Protein AF-A0A7S9WFB8-F1 (afdb_monomer)

Mean predicted aligned error: 9.92 Å

Secondary structure (DSSP, 8-state):
------------------------PPP----EEEEEEE----HHHHHHHHHHHHTS--EEEEEEEEEGGGGGGGGSTTEEE-TT-EEEE----SS-HHHHHHHHHHHHHHS-HHHHHHHHHHTTT--TT--EEEEHHHHHHTTSSEEPPP-

Foldseek 3Di:
DDDDDDDPDDPPPDPPPPPPPPPPDPDDPAAEAEAEPAADDPLVVLVVVLVVVLVGNHAYEYAAEAEDSSQLVLLHPSYAYAQQHKYWAAQDDDDPPVVSVVSLVVSLVSFQPLVSVVRVPPHNHHDDPDTDMDGSNRCVVSVSHHHDDDD

Sequence 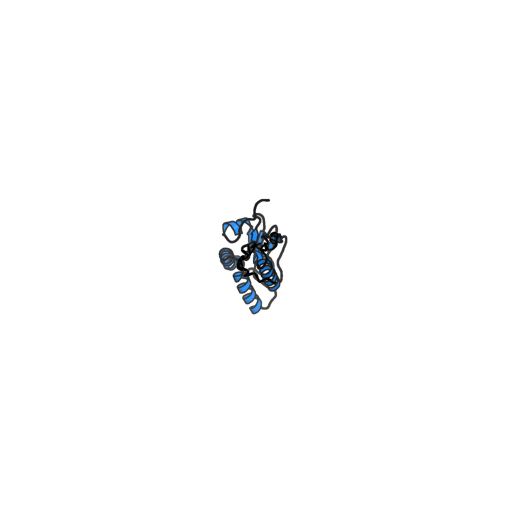(151 aa):
MRAITRWRGAVMAWLCLLATGGMMAPGHAAGRLLIQNDGGGPLGDYILHTRLAGLTHDEVQITGWCASACTLYLSLPQTCVSRDAQFGFHAPSGGTAAQNRDALRLFAEYLPANLQGWYLREAAHLTGREYRALSGADLVAMGAARPCRAS

Structure (mmCIF, N/CA/C/O backbone):
data_AF-A0A7S9WFB8-F1
#
_entry.id   AF-A0A7S9WFB8-F1
#
loop_
_atom_site.group_PDB
_atom_site.id
_atom_site.type_symbol
_atom_site.label_atom_id
_atom_site.label_alt_id
_atom_site.label_comp_id
_atom_site.label_asym_id
_atom_site.label_entity_id
_atom_site.label_seq_id
_atom_site.pdbx_PDB_ins_code
_atom_site.Cartn_x
_atom_site.Cartn_y
_atom_site.Cartn_z
_atom_site.occupancy
_atom_site.B_iso_or_equiv
_atom_site.auth_seq_id
_atom_site.auth_comp_id
_atom_site.auth_asym_id
_atom_site.auth_atom_id
_atom_site.pdbx_PDB_model_num
ATOM 1 N N . MET A 1 1 ? 17.731 -45.808 88.112 1.00 41.34 1 MET A N 1
ATOM 2 C CA . MET A 1 1 ? 18.703 -45.563 87.023 1.00 41.34 1 MET A CA 1
ATOM 3 C C . MET A 1 1 ? 17.942 -45.555 85.695 1.00 41.34 1 MET A C 1
ATOM 5 O O . MET A 1 1 ? 17.221 -46.508 85.468 1.00 41.34 1 MET A O 1
ATOM 9 N N . ARG A 1 2 ? 18.048 -44.450 84.927 1.00 40.97 2 ARG A N 1
ATOM 10 C CA . ARG A 1 2 ? 17.957 -44.260 83.448 1.00 40.97 2 ARG A CA 1
ATOM 11 C C . ARG A 1 2 ? 16.904 -45.096 82.669 1.00 40.97 2 ARG A C 1
ATOM 13 O O . ARG A 1 2 ? 16.997 -46.310 82.634 1.00 40.97 2 ARG A O 1
ATOM 20 N N . ALA A 1 3 ? 15.832 -44.481 82.142 1.00 47.03 3 ALA A N 1
ATOM 21 C CA . ALA A 1 3 ? 15.651 -44.056 80.729 1.00 47.03 3 ALA A CA 1
ATOM 22 C C . ALA A 1 3 ? 15.995 -45.165 79.701 1.00 47.03 3 ALA A C 1
ATOM 24 O O . ALA A 1 3 ? 17.092 -45.701 79.739 1.00 47.03 3 ALA A O 1
ATOM 25 N N . ILE A 1 4 ? 15.118 -45.543 78.761 1.00 56.81 4 ILE A N 1
ATOM 26 C CA . ILE A 1 4 ? 14.985 -44.863 77.459 1.00 56.81 4 ILE A CA 1
ATOM 27 C C . ILE A 1 4 ? 13.622 -45.171 76.799 1.00 56.81 4 ILE A C 1
ATOM 29 O O . ILE A 1 4 ? 13.177 -46.310 76.671 1.00 56.81 4 ILE A O 1
ATOM 33 N N . THR A 1 5 ? 13.015 -44.080 76.354 1.00 49.19 5 THR A N 1
ATOM 34 C CA . THR A 1 5 ? 11.873 -43.855 75.466 1.00 49.19 5 THR A CA 1
ATOM 35 C C . THR A 1 5 ? 11.960 -44.584 74.116 1.00 49.19 5 THR A C 1
ATOM 37 O O . THR A 1 5 ? 12.933 -44.433 73.384 1.00 49.19 5 THR A O 1
ATOM 40 N N . ARG A 1 6 ? 10.888 -45.281 73.706 1.00 55.94 6 ARG A N 1
ATOM 41 C CA . ARG A 1 6 ? 10.653 -45.633 72.292 1.00 55.94 6 ARG A CA 1
ATOM 42 C C . ARG A 1 6 ? 9.755 -44.572 71.655 1.00 55.94 6 ARG A C 1
ATOM 44 O O . ARG A 1 6 ? 8.544 -44.568 71.852 1.00 55.94 6 ARG A O 1
ATOM 51 N N . TRP A 1 7 ? 10.375 -43.656 70.917 1.00 54.44 7 TRP A N 1
ATOM 52 C CA . TRP A 1 7 ? 9.706 -42.701 70.037 1.00 54.44 7 TRP A CA 1
ATOM 53 C C . TRP A 1 7 ? 8.924 -43.452 68.949 1.00 54.44 7 TRP A C 1
ATOM 55 O O . TRP A 1 7 ? 9.511 -44.082 68.072 1.00 54.44 7 TRP A O 1
ATOM 65 N N . ARG A 1 8 ? 7.589 -43.378 68.988 1.00 54.12 8 ARG A N 1
ATOM 66 C CA . ARG A 1 8 ? 6.742 -43.675 67.826 1.00 54.12 8 ARG A CA 1
ATOM 67 C C . ARG A 1 8 ? 6.792 -42.431 66.943 1.00 54.12 8 ARG A C 1
ATOM 69 O O . ARG A 1 8 ? 6.087 -41.465 67.212 1.00 54.12 8 ARG A O 1
ATOM 76 N N . GLY A 1 9 ? 7.683 -42.426 65.956 1.00 43.12 9 GLY A N 1
ATOM 77 C CA . GLY A 1 9 ? 7.734 -41.366 64.954 1.00 43.12 9 GLY A CA 1
ATOM 78 C C . GLY A 1 9 ? 6.402 -41.301 64.209 1.00 43.12 9 GLY A C 1
ATOM 79 O O . GLY A 1 9 ? 6.070 -42.206 63.449 1.00 43.12 9 GLY A O 1
ATOM 80 N N . ALA A 1 10 ? 5.625 -40.251 64.460 1.00 56.69 10 ALA A N 1
ATOM 81 C CA . ALA A 1 10 ? 4.517 -39.866 63.607 1.00 56.69 10 ALA A CA 1
ATOM 82 C C . ALA A 1 10 ? 5.114 -39.272 62.327 1.00 56.69 10 ALA A C 1
ATOM 84 O O . ALA A 1 10 ? 5.731 -38.207 62.361 1.00 56.69 10 ALA A O 1
ATOM 85 N N . VAL A 1 11 ? 4.962 -39.966 61.201 1.00 58.25 11 VAL A N 1
ATOM 86 C CA . VAL A 1 11 ? 5.261 -39.394 59.886 1.00 58.25 11 VAL A CA 1
ATOM 87 C C . VAL A 1 11 ? 4.130 -38.420 59.566 1.00 58.25 11 VAL A C 1
ATOM 89 O O . VAL A 1 11 ? 3.092 -38.797 59.033 1.00 58.25 11 VAL A O 1
ATOM 92 N N . MET A 1 12 ? 4.305 -37.160 59.960 1.00 55.19 12 MET A N 1
ATOM 93 C CA . MET A 1 12 ? 3.514 -36.051 59.437 1.00 55.19 12 MET A CA 1
ATOM 94 C C . MET A 1 12 ? 3.954 -35.841 57.987 1.00 55.19 12 MET A C 1
ATOM 96 O O . MET A 1 12 ? 4.966 -35.196 57.721 1.00 55.19 12 MET A O 1
ATOM 100 N N . ALA A 1 13 ? 3.234 -36.452 57.048 1.00 56.59 13 ALA A N 1
ATOM 101 C CA . ALA A 1 13 ? 3.376 -36.136 55.636 1.00 56.59 13 ALA A CA 1
ATOM 102 C C . ALA A 1 13 ? 2.813 -34.726 55.419 1.00 56.59 13 ALA A C 1
ATOM 104 O O . ALA A 1 13 ? 1.604 -34.503 55.467 1.00 56.59 13 ALA A O 1
ATOM 105 N N . TRP A 1 14 ? 3.717 -33.765 55.256 1.00 57.56 14 TRP A N 1
ATOM 106 C CA . TRP A 1 14 ? 3.398 -32.391 54.906 1.00 57.56 14 TRP A CA 1
ATOM 107 C C . TRP A 1 14 ? 2.707 -32.373 53.538 1.00 57.56 14 TRP A C 1
ATOM 109 O O . TRP A 1 14 ? 3.320 -32.683 52.518 1.00 57.56 14 TRP A O 1
ATOM 119 N N . LEU A 1 15 ? 1.425 -32.005 53.516 1.00 57.94 15 LEU A N 1
ATOM 120 C CA . LEU A 1 15 ? 0.741 -31.589 52.297 1.00 57.94 15 LEU A CA 1
ATOM 121 C C . LEU A 1 15 ? 1.399 -30.293 51.806 1.00 57.94 15 LEU A C 1
ATOM 123 O O . LEU A 1 15 ? 1.071 -29.201 52.267 1.00 57.94 15 LEU A O 1
ATOM 127 N N . CYS A 1 16 ? 2.336 -30.409 50.866 1.00 54.44 16 CYS A N 1
ATOM 128 C CA . CYS A 1 16 ? 2.735 -29.288 50.025 1.00 54.44 16 CYS A CA 1
ATOM 129 C C . CYS A 1 16 ? 1.532 -28.898 49.156 1.00 54.44 16 CYS A C 1
ATOM 131 O O . CYS A 1 16 ? 1.326 -29.467 48.085 1.00 54.44 16 CYS A O 1
ATOM 133 N N . LEU A 1 17 ? 0.730 -27.927 49.607 1.00 60.28 17 LEU A N 1
ATOM 134 C CA . LEU A 1 17 ? -0.114 -27.158 48.696 1.00 60.28 17 LEU A CA 1
ATOM 135 C C . LEU A 1 17 ? 0.826 -26.407 47.746 1.00 60.28 17 LEU A C 1
ATOM 137 O O . LEU A 1 17 ? 1.349 -25.344 48.076 1.00 60.28 17 LEU A O 1
ATOM 141 N N . LEU A 1 18 ? 1.065 -26.980 46.567 1.00 62.06 18 LEU A N 1
ATOM 142 C CA . LEU A 1 18 ? 1.604 -26.245 45.433 1.00 62.06 18 LEU A CA 1
ATOM 143 C C . LEU A 1 18 ? 0.541 -25.219 45.042 1.00 62.06 18 LEU A C 1
ATOM 145 O O . LEU A 1 18 ? -0.400 -25.528 44.314 1.00 62.06 18 LEU A O 1
ATOM 149 N N . ALA A 1 19 ? 0.660 -24.005 45.575 1.00 61.22 19 ALA A N 1
ATOM 150 C CA . ALA A 1 19 ? -0.069 -22.862 45.064 1.00 61.22 19 ALA A CA 1
ATOM 151 C C . ALA A 1 19 ? 0.382 -22.661 43.613 1.00 61.22 19 ALA A C 1
ATOM 153 O O . ALA A 1 19 ? 1.433 -22.078 43.348 1.00 61.22 19 ALA A O 1
ATOM 154 N N . THR A 1 20 ? -0.394 -23.181 42.664 1.00 63.34 20 THR A N 1
ATOM 155 C CA . THR A 1 20 ? -0.277 -22.867 41.241 1.00 63.34 20 THR A CA 1
ATOM 156 C C . THR A 1 20 ? -0.739 -21.427 41.038 1.00 63.34 20 THR A C 1
ATOM 158 O O . THR A 1 20 ? -1.809 -21.165 40.493 1.00 63.34 20 THR A O 1
ATOM 161 N N . GLY A 1 21 ? 0.046 -20.475 41.541 1.00 59.06 21 GLY A N 1
ATOM 162 C CA . GLY A 1 21 ? -0.037 -19.085 41.135 1.00 59.06 21 GLY A CA 1
ATOM 163 C C . GLY A 1 21 ? 0.414 -19.025 39.687 1.00 59.06 21 GLY A C 1
ATOM 164 O O . GLY A 1 21 ? 1.608 -18.932 39.413 1.00 59.06 21 GLY A O 1
ATOM 165 N N . GLY A 1 22 ? -0.533 -19.174 38.760 1.00 62.19 22 GLY A N 1
ATOM 166 C CA . GLY A 1 22 ? -0.282 -18.966 37.344 1.00 62.19 22 GLY A CA 1
ATOM 167 C C . GLY A 1 22 ? 0.315 -17.577 37.169 1.00 62.19 22 GLY A C 1
ATOM 168 O O . GLY A 1 22 ? -0.320 -16.581 37.510 1.00 62.19 22 GLY A O 1
ATOM 169 N N . MET A 1 23 ? 1.552 -17.517 36.682 1.00 63.81 23 MET A N 1
ATOM 170 C CA . MET A 1 23 ? 2.151 -16.275 36.221 1.00 63.81 23 MET A CA 1
ATOM 171 C C . MET A 1 23 ? 1.294 -15.777 35.058 1.00 63.81 23 MET A C 1
ATOM 173 O O . MET A 1 23 ? 1.447 -16.235 33.927 1.00 63.81 23 MET A O 1
ATOM 177 N N . MET A 1 24 ? 0.343 -14.883 35.332 1.00 61.44 24 MET A N 1
ATOM 178 C CA . MET A 1 24 ? -0.307 -14.135 34.268 1.00 61.44 24 MET A CA 1
ATOM 179 C C . MET A 1 24 ? 0.772 -13.243 33.666 1.00 61.44 24 MET A C 1
ATOM 181 O O . MET A 1 24 ? 1.224 -12.291 34.302 1.00 61.44 24 MET A O 1
ATOM 185 N N . ALA A 1 25 ? 1.235 -13.598 32.467 1.00 63.88 25 ALA A N 1
ATOM 186 C CA . ALA A 1 25 ? 2.055 -12.697 31.678 1.00 63.88 25 ALA A CA 1
ATOM 187 C C . ALA A 1 25 ? 1.298 -11.361 31.557 1.00 63.88 25 ALA A C 1
ATOM 189 O O . ALA A 1 25 ? 0.079 -11.387 31.345 1.00 63.88 25 ALA A O 1
ATOM 190 N N . PRO A 1 26 ? 1.966 -10.206 31.723 1.00 59.53 26 PRO A N 1
ATOM 191 C CA . PRO A 1 26 ? 1.315 -8.922 31.522 1.00 59.53 26 PRO A CA 1
ATOM 192 C C . PRO A 1 26 ? 0.712 -8.909 30.117 1.00 59.53 26 PRO A C 1
ATOM 194 O O . PRO A 1 26 ? 1.416 -9.129 29.130 1.00 59.53 26 PRO A O 1
ATOM 197 N N . GLY A 1 27 ? -0.606 -8.719 30.034 1.00 59.44 27 GLY A N 1
ATOM 198 C CA . GLY A 1 27 ? -1.286 -8.594 28.753 1.00 59.44 27 GLY A CA 1
ATOM 199 C C . GLY A 1 27 ? -0.690 -7.413 27.998 1.00 59.44 27 GLY A C 1
ATOM 200 O O . GLY A 1 27 ? -0.665 -6.301 28.524 1.00 59.44 27 GLY A O 1
ATOM 201 N N . HIS A 1 28 ? -0.187 -7.649 26.786 1.00 62.44 28 HIS A N 1
ATOM 202 C CA . HIS A 1 28 ? 0.163 -6.558 25.885 1.00 62.44 28 HIS A CA 1
ATOM 203 C C . HIS A 1 28 ? -1.138 -5.802 25.602 1.00 62.44 28 HIS A C 1
ATOM 205 O O . HIS A 1 28 ? -2.077 -6.380 25.049 1.00 62.44 28 HIS A O 1
ATOM 211 N N . ALA A 1 29 ? -1.245 -4.551 26.054 1.00 65.94 29 ALA A N 1
ATOM 212 C CA . ALA A 1 29 ? -2.371 -3.715 25.670 1.00 65.94 29 ALA A CA 1
ATOM 213 C C . ALA A 1 29 ? -2.332 -3.592 24.143 1.00 65.94 29 ALA A C 1
ATOM 215 O O . ALA A 1 29 ? -1.316 -3.159 23.605 1.00 65.94 29 ALA A O 1
ATOM 216 N N . ALA A 1 30 ? -3.391 -4.032 23.459 1.00 71.38 30 ALA A N 1
ATOM 217 C CA . ALA A 1 30 ? -3.446 -3.986 22.004 1.00 71.38 30 ALA A CA 1
ATOM 218 C C . ALA A 1 30 ? -3.309 -2.527 21.545 1.00 71.38 30 ALA A C 1
ATOM 220 O O . ALA A 1 30 ? -4.166 -1.690 21.844 1.00 71.38 30 ALA A O 1
ATOM 221 N N . GLY A 1 31 ? -2.204 -2.226 20.871 1.00 85.50 31 GLY A N 1
ATOM 222 C CA . GLY A 1 31 ? -1.941 -0.936 20.262 1.00 85.50 31 GLY A CA 1
ATOM 223 C C . GLY A 1 31 ? -2.750 -0.739 18.983 1.00 85.50 31 GLY A C 1
ATOM 224 O O . GLY A 1 31 ? -3.516 -1.602 18.540 1.00 85.50 31 GLY A O 1
ATOM 225 N N . ARG A 1 32 ? -2.572 0.433 18.371 1.00 91.38 32 ARG A N 1
ATOM 226 C CA . ARG A 1 32 ? -3.134 0.765 17.061 1.00 91.38 32 ARG A CA 1
ATOM 227 C C . ARG A 1 32 ? -2.057 1.387 16.184 1.00 91.38 32 ARG A C 1
ATOM 229 O O . ARG A 1 32 ? -1.485 2.411 16.554 1.00 91.38 32 ARG A O 1
ATOM 236 N N . LEU A 1 33 ? -1.849 0.819 15.000 1.00 95.62 33 LEU A N 1
ATOM 237 C CA . LEU A 1 33 ? -1.047 1.414 13.936 1.00 95.62 33 LEU A CA 1
ATOM 238 C C . LEU A 1 33 ? -1.974 2.159 12.971 1.00 95.62 33 LEU A C 1
ATOM 240 O O . LEU A 1 33 ? -2.773 1.541 12.270 1.00 95.62 33 LEU A O 1
ATOM 244 N N . LEU A 1 34 ? -1.878 3.487 12.938 1.00 96.88 34 LEU A N 1
ATOM 245 C CA . LEU A 1 34 ? -2.645 4.323 12.015 1.00 96.88 34 LEU A CA 1
ATOM 246 C C . LEU A 1 34 ? -1.851 4.551 10.723 1.00 96.88 34 LEU A C 1
ATOM 248 O O . LEU A 1 34 ? -0.784 5.159 10.752 1.00 96.88 34 LEU A O 1
ATOM 252 N N . ILE A 1 35 ? -2.408 4.114 9.595 1.00 97.94 35 ILE A N 1
ATOM 253 C CA . ILE A 1 35 ? -1.905 4.400 8.250 1.00 97.94 35 ILE A CA 1
ATOM 254 C C . ILE A 1 35 ? -2.798 5.473 7.630 1.00 97.94 35 ILE A C 1
ATOM 256 O O . ILE A 1 35 ? -4.009 5.284 7.483 1.00 97.94 35 ILE A O 1
ATOM 260 N N . GLN A 1 36 ? -2.211 6.621 7.296 1.00 96.25 36 GLN A N 1
ATOM 261 C CA . GLN A 1 36 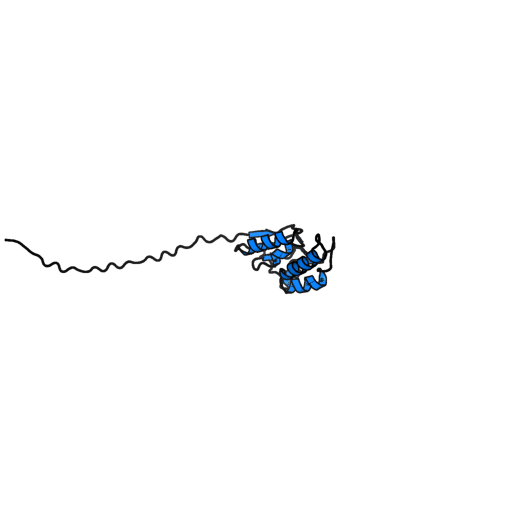? -2.939 7.7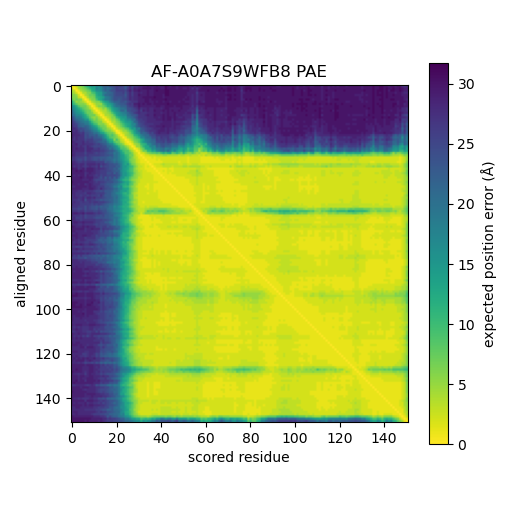57 6.743 1.00 96.25 36 GLN A CA 1
ATOM 262 C C . GLN A 1 36 ? -2.041 8.581 5.818 1.00 96.25 36 GLN A C 1
ATOM 264 O O . GLN A 1 36 ? -0.904 8.883 6.168 1.00 96.25 36 GLN A O 1
ATOM 269 N N . ASN A 1 37 ? -2.589 8.999 4.674 1.00 95.19 37 ASN A N 1
ATOM 270 C CA . ASN A 1 37 ? -1.921 9.860 3.689 1.00 95.19 37 ASN A CA 1
ATOM 271 C C . ASN A 1 37 ? -0.600 9.277 3.160 1.00 95.19 37 ASN A C 1
ATOM 273 O O . ASN A 1 37 ? 0.376 10.000 2.967 1.00 95.19 37 ASN A O 1
ATOM 277 N N . ASP A 1 38 ? -0.586 7.971 2.904 1.00 98.31 38 ASP A N 1
ATOM 278 C CA . ASP A 1 38 ? 0.596 7.237 2.466 1.00 98.31 38 ASP A CA 1
ATOM 279 C C . ASP A 1 38 ? 0.495 6.879 0.971 1.00 98.31 38 ASP A C 1
ATOM 281 O O . ASP A 1 38 ? -0.342 6.084 0.545 1.00 98.31 38 ASP A O 1
ATOM 285 N N . GLY A 1 39 ? 1.347 7.490 0.144 1.00 97.44 39 GLY A N 1
ATOM 286 C CA . GLY A 1 39 ? 1.389 7.254 -1.304 1.00 97.44 39 GLY A CA 1
ATOM 287 C C . GLY A 1 39 ? 2.122 5.976 -1.731 1.00 97.44 39 GLY A C 1
ATOM 288 O O . GLY A 1 39 ? 2.100 5.643 -2.917 1.00 97.44 39 GLY A O 1
ATOM 289 N N . GLY A 1 40 ? 2.768 5.277 -0.796 1.00 97.38 40 GLY A N 1
ATOM 290 C CA . GLY A 1 40 ? 3.628 4.131 -1.057 1.00 97.38 40 GLY A CA 1
ATOM 291 C C . GLY A 1 40 ? 5.102 4.500 -1.253 1.00 97.38 40 GLY A C 1
ATOM 292 O O . GLY A 1 40 ? 5.546 5.619 -1.002 1.00 97.38 40 GLY A O 1
ATOM 293 N N . GLY A 1 41 ? 5.879 3.524 -1.720 1.00 97.06 41 GLY A N 1
ATOM 294 C CA . GLY A 1 41 ? 7.329 3.626 -1.854 1.00 97.06 41 GLY A CA 1
ATOM 295 C C . GLY A 1 41 ? 7.940 2.312 -2.347 1.00 97.06 41 GLY A C 1
ATOM 296 O O . GLY A 1 41 ? 7.249 1.531 -3.011 1.00 97.06 41 GLY A O 1
ATOM 297 N N . PRO A 1 42 ? 9.223 2.042 -2.046 1.00 97.31 42 PRO A N 1
ATOM 298 C CA . PRO A 1 42 ? 9.877 0.798 -2.435 1.00 97.31 42 PRO A CA 1
ATOM 299 C C . PRO A 1 42 ? 9.115 -0.427 -1.917 1.00 97.31 42 PRO A C 1
ATOM 301 O O . PRO A 1 42 ? 8.861 -0.561 -0.722 1.00 97.31 42 PRO A O 1
ATOM 304 N N . LEU A 1 43 ? 8.771 -1.354 -2.816 1.00 97.75 43 LEU A N 1
ATOM 305 C CA . LEU A 1 43 ? 7.961 -2.531 -2.479 1.00 97.75 43 LEU A CA 1
ATOM 306 C C . LEU A 1 43 ? 8.570 -3.368 -1.339 1.00 97.75 43 LEU A C 1
ATOM 308 O O . LEU A 1 43 ? 7.846 -3.852 -0.472 1.00 97.75 43 LEU A O 1
ATOM 312 N N . GLY A 1 44 ? 9.899 -3.509 -1.322 1.00 97.69 44 GLY A N 1
ATOM 313 C CA . GLY A 1 44 ? 10.618 -4.263 -0.291 1.00 97.69 44 GLY A CA 1
ATOM 314 C C . GLY A 1 44 ? 10.419 -3.711 1.123 1.00 97.69 44 GLY A C 1
ATOM 315 O O . GLY A 1 44 ? 10.245 -4.493 2.058 1.00 97.69 44 GLY A O 1
ATOM 316 N N . ASP A 1 45 ? 10.357 -2.388 1.274 1.00 98.31 45 ASP A N 1
ATOM 317 C CA . ASP A 1 45 ? 10.180 -1.743 2.579 1.00 98.31 45 ASP A CA 1
ATOM 318 C C . ASP A 1 45 ? 8.785 -2.036 3.134 1.00 98.31 45 ASP A C 1
ATOM 320 O O . ASP A 1 45 ? 8.638 -2.429 4.287 1.00 98.31 45 ASP A O 1
ATOM 324 N N . TYR A 1 46 ? 7.749 -1.957 2.295 1.00 98.50 46 TYR A N 1
ATOM 325 C CA . TYR A 1 46 ? 6.379 -2.273 2.713 1.00 98.50 46 TYR A CA 1
ATOM 326 C C . TYR A 1 46 ? 6.177 -3.760 2.990 1.00 98.50 46 TYR A C 1
ATOM 328 O O . TYR A 1 46 ? 5.414 -4.119 3.886 1.00 98.50 46 TYR A O 1
ATOM 336 N N . ILE A 1 47 ? 6.895 -4.641 2.293 1.00 98.25 47 ILE A N 1
ATOM 337 C CA . ILE A 1 47 ? 6.945 -6.063 2.645 1.00 98.25 47 ILE A CA 1
ATOM 338 C C . ILE A 1 47 ? 7.527 -6.254 4.051 1.00 98.25 47 ILE A C 1
ATOM 340 O O . ILE A 1 47 ? 6.993 -7.041 4.833 1.00 98.25 47 ILE A O 1
ATOM 344 N N . LEU A 1 48 ? 8.597 -5.538 4.400 1.00 98.12 48 LEU A N 1
ATOM 345 C CA . LEU A 1 48 ? 9.167 -5.586 5.745 1.00 98.12 48 LEU A CA 1
ATOM 346 C C . LEU A 1 48 ? 8.198 -4.999 6.780 1.00 98.12 48 LEU A C 1
ATOM 348 O O . LEU A 1 48 ? 7.941 -5.637 7.799 1.00 98.12 48 LEU A O 1
ATOM 352 N N . HIS A 1 49 ? 7.629 -3.822 6.514 1.00 97.19 49 HIS A N 1
ATOM 353 C CA . HIS A 1 49 ? 6.703 -3.153 7.425 1.00 97.19 49 HIS A CA 1
ATOM 354 C C . HIS A 1 49 ? 5.464 -4.003 7.710 1.00 97.19 49 HIS A C 1
ATOM 356 O O . HIS A 1 49 ? 5.085 -4.171 8.867 1.00 97.19 49 HIS A O 1
ATOM 362 N N . THR A 1 50 ? 4.863 -4.595 6.676 1.00 97.31 50 THR A N 1
ATOM 363 C CA . THR A 1 50 ? 3.703 -5.480 6.840 1.00 97.31 50 THR A CA 1
ATOM 364 C C . THR A 1 50 ? 4.057 -6.739 7.612 1.00 97.31 50 THR A C 1
ATOM 366 O O . THR A 1 50 ? 3.305 -7.125 8.500 1.00 97.31 50 THR A O 1
ATOM 369 N N . ARG A 1 51 ? 5.225 -7.345 7.369 1.00 96.44 51 ARG A N 1
ATOM 370 C CA . ARG A 1 51 ? 5.699 -8.476 8.180 1.00 96.44 51 ARG A CA 1
ATOM 371 C C . ARG A 1 51 ? 5.852 -8.091 9.646 1.00 96.44 51 ARG A C 1
ATOM 373 O O . ARG A 1 51 ? 5.356 -8.820 10.494 1.00 96.44 51 ARG A O 1
ATOM 380 N N . LEU A 1 52 ? 6.486 -6.957 9.943 1.00 95.81 52 LEU A N 1
ATOM 381 C CA . LEU A 1 52 ? 6.669 -6.480 11.316 1.00 95.81 52 LEU A CA 1
ATOM 382 C C . LEU A 1 52 ? 5.331 -6.174 12.000 1.00 95.81 52 LEU A C 1
ATOM 384 O O . LEU A 1 52 ? 5.116 -6.622 13.121 1.00 95.81 52 LEU A O 1
ATOM 388 N N . ALA A 1 53 ? 4.409 -5.491 11.317 1.00 95.69 53 ALA A N 1
ATOM 389 C CA . ALA A 1 53 ? 3.059 -5.248 11.825 1.00 95.69 53 ALA A CA 1
ATOM 390 C C . ALA A 1 53 ? 2.272 -6.556 12.025 1.00 95.69 53 ALA A C 1
ATOM 392 O O . ALA A 1 53 ? 1.513 -6.685 12.977 1.00 95.69 53 ALA A O 1
ATOM 393 N N . GLY A 1 54 ? 2.495 -7.560 11.173 1.00 95.50 54 GLY A N 1
ATOM 394 C CA . GLY A 1 54 ? 1.937 -8.906 11.307 1.00 95.50 54 GLY A CA 1
ATOM 395 C C . GLY A 1 54 ? 2.401 -9.667 12.553 1.00 95.50 54 GLY A C 1
ATOM 396 O O . GLY A 1 54 ? 1.710 -10.586 12.986 1.00 95.50 54 GLY A O 1
ATOM 397 N N . LEU A 1 55 ? 3.548 -9.296 13.133 1.00 94.25 55 LEU A N 1
ATOM 398 C CA . LEU A 1 55 ? 4.059 -9.886 14.374 1.00 94.25 55 LEU A CA 1
ATOM 399 C C . LEU A 1 55 ? 3.420 -9.275 15.628 1.00 94.25 55 LEU A C 1
ATOM 401 O O . LEU A 1 55 ? 3.587 -9.830 16.714 1.00 94.25 55 LEU A O 1
ATOM 405 N N . THR A 1 56 ? 2.711 -8.149 15.504 1.00 88.44 56 THR A N 1
ATOM 406 C CA . THR A 1 56 ? 1.998 -7.524 16.621 1.00 88.44 56 THR A CA 1
ATOM 407 C C . THR A 1 56 ? 0.528 -7.948 16.632 1.00 88.44 56 THR A C 1
ATOM 409 O O . THR A 1 56 ? -0.038 -8.367 15.621 1.00 88.44 56 THR A O 1
ATOM 412 N N . HIS A 1 57 ? -0.116 -7.837 17.794 1.00 82.50 57 HIS A N 1
ATOM 413 C CA . HIS A 1 57 ? -1.568 -8.012 17.925 1.00 82.50 57 HIS A CA 1
ATOM 414 C C . HIS A 1 57 ? -2.330 -6.684 17.787 1.00 82.50 57 HIS A C 1
ATOM 416 O O . HIS A 1 57 ? -3.509 -6.603 18.136 1.00 82.50 57 HIS A O 1
ATOM 422 N N . ASP A 1 58 ? -1.656 -5.649 17.290 1.00 91.00 58 ASP A N 1
ATOM 423 C CA . ASP A 1 58 ? -2.184 -4.294 17.214 1.00 91.00 58 ASP A CA 1
ATOM 424 C C . ASP A 1 58 ? -3.094 -4.135 15.999 1.00 91.00 58 ASP A C 1
ATOM 426 O O . ASP A 1 58 ? -2.796 -4.621 14.909 1.00 91.00 58 ASP A O 1
ATOM 430 N N . GLU A 1 59 ? -4.202 -3.414 16.158 1.00 94.81 59 GLU A N 1
ATOM 431 C CA . GLU A 1 59 ? -5.080 -3.114 15.029 1.00 94.81 59 GLU A CA 1
ATOM 432 C C . GLU A 1 59 ? -4.370 -2.173 14.049 1.00 94.81 59 GLU A C 1
ATOM 434 O O . GLU A 1 59 ? -3.914 -1.093 14.429 1.00 94.81 59 GLU A O 1
ATOM 439 N N . VAL A 1 60 ? -4.322 -2.552 12.772 1.00 97.69 60 VAL A N 1
ATOM 440 C CA . VAL A 1 60 ? -3.856 -1.664 11.702 1.00 97.69 60 VAL A CA 1
ATOM 441 C C . VAL A 1 60 ? -5.074 -0.956 11.123 1.00 97.69 60 VAL A C 1
ATOM 443 O O . VAL A 1 60 ? -5.960 -1.587 10.555 1.00 97.69 60 VAL A O 1
ATOM 446 N N . GLN A 1 61 ? -5.151 0.358 11.279 1.00 97.75 61 GLN A N 1
ATOM 447 C CA . GLN A 1 61 ? -6.264 1.159 10.782 1.00 97.75 61 GLN A CA 1
ATOM 448 C C . GLN A 1 61 ? -5.803 1.997 9.593 1.00 97.75 61 GLN A C 1
ATOM 450 O O . GLN A 1 61 ? -4.941 2.859 9.746 1.00 97.75 61 GLN A O 1
ATOM 455 N N . ILE 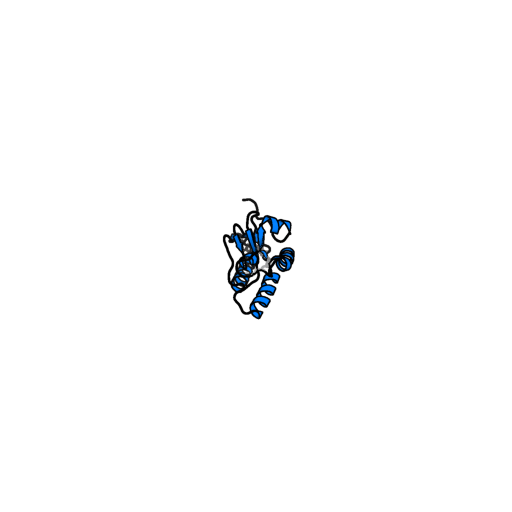A 1 62 ? -6.407 1.780 8.424 1.00 98.38 62 ILE A N 1
ATOM 456 C CA . ILE A 1 62 ? -6.151 2.594 7.232 1.00 98.38 62 ILE A CA 1
ATOM 457 C C . ILE A 1 62 ? -7.268 3.625 7.063 1.00 98.38 62 ILE A C 1
ATOM 459 O O . ILE A 1 62 ? -8.449 3.276 6.976 1.00 98.38 62 ILE A O 1
ATOM 463 N N . THR A 1 63 ? -6.890 4.901 7.001 1.00 97.12 63 THR A N 1
ATOM 464 C CA . THR A 1 63 ? -7.801 6.042 6.803 1.00 97.12 63 THR A CA 1
ATOM 465 C C . THR A 1 63 ? -7.226 7.003 5.763 1.00 97.12 63 THR A C 1
ATOM 467 O O . THR A 1 63 ? -6.033 6.954 5.466 1.00 97.12 63 THR A O 1
ATOM 470 N N . GLY A 1 64 ? -8.038 7.923 5.235 1.00 97.50 64 GLY A N 1
ATOM 471 C CA . GLY A 1 64 ? -7.549 8.904 4.264 1.00 97.50 64 GLY A CA 1
ATOM 472 C C . GLY A 1 64 ? -7.046 8.224 2.990 1.00 97.50 64 GLY A C 1
ATOM 473 O O . GLY A 1 64 ? -7.767 7.423 2.405 1.00 97.50 64 GLY A O 1
ATOM 474 N N . TRP A 1 65 ? -5.828 8.539 2.551 1.00 98.19 65 TRP A N 1
ATOM 475 C CA . TRP A 1 65 ? -5.231 7.982 1.330 1.00 98.19 65 TRP A CA 1
ATOM 476 C C . TRP A 1 65 ? -4.185 6.893 1.614 1.00 98.19 65 TRP A C 1
ATOM 478 O O . TRP A 1 65 ? -3.335 7.073 2.487 1.00 98.19 65 TRP A O 1
ATOM 488 N N . CYS A 1 66 ? -4.226 5.796 0.851 1.00 98.69 66 CYS A N 1
ATOM 489 C CA . CYS A 1 66 ? -3.225 4.725 0.856 1.00 98.69 66 CYS A CA 1
ATOM 490 C C . CYS A 1 66 ? -3.013 4.179 -0.564 1.00 98.69 66 CYS A C 1
ATOM 492 O O . CYS A 1 66 ? -3.916 3.573 -1.133 1.00 98.69 66 CYS A O 1
ATOM 494 N N . ALA A 1 67 ? -1.842 4.363 -1.169 1.00 98.38 67 ALA A N 1
ATOM 495 C CA . ALA A 1 67 ? -1.608 3.967 -2.560 1.00 98.38 67 ALA A CA 1
ATOM 496 C C . ALA A 1 67 ? -0.360 3.122 -2.771 1.00 98.38 67 ALA A C 1
ATOM 498 O O . ALA A 1 67 ? 0.547 3.077 -1.942 1.00 98.38 67 ALA A O 1
ATOM 499 N N . SER A 1 68 ? -0.318 2.456 -3.926 1.00 97.75 68 SER A N 1
ATOM 500 C CA . SER A 1 68 ? 0.833 1.675 -4.360 1.00 97.75 68 SER A CA 1
ATOM 501 C C . SER A 1 68 ? 1.230 0.661 -3.278 1.00 97.75 68 SER A C 1
ATOM 503 O O . SER A 1 68 ? 0.380 -0.088 -2.791 1.00 97.75 68 SER A O 1
ATOM 505 N N . ALA A 1 69 ? 2.496 0.652 -2.857 1.00 98.50 69 ALA A N 1
ATOM 506 C CA . ALA A 1 69 ? 3.002 -0.249 -1.831 1.00 98.50 69 ALA A CA 1
ATOM 507 C C . ALA A 1 69 ? 2.319 -0.111 -0.449 1.00 98.50 69 ALA A C 1
ATOM 509 O O . ALA A 1 69 ? 2.262 -1.095 0.286 1.00 98.50 69 ALA A O 1
ATOM 510 N N . CYS A 1 70 ? 1.710 1.035 -0.107 1.00 98.75 70 CYS A N 1
ATOM 511 C CA . CYS A 1 70 ? 0.913 1.155 1.125 1.00 98.75 70 CYS A CA 1
ATOM 512 C C . CYS A 1 70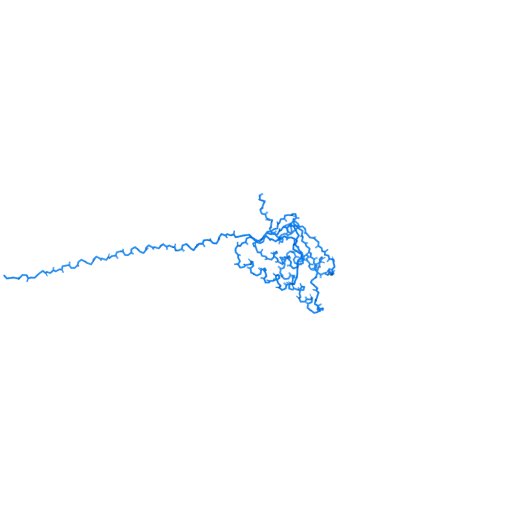 ? -0.210 0.109 1.189 1.00 98.75 70 CYS A C 1
ATOM 514 O O . CYS A 1 70 ? -0.513 -0.440 2.249 1.00 98.75 70 CYS A O 1
ATOM 516 N N . THR A 1 71 ? -0.795 -0.241 0.041 1.00 98.75 71 THR A N 1
ATOM 517 C CA . THR A 1 71 ? -1.928 -1.175 -0.014 1.00 98.75 71 THR A CA 1
ATOM 518 C C . THR A 1 71 ? -1.575 -2.595 0.446 1.00 98.75 71 THR A C 1
ATOM 520 O O . THR A 1 71 ? -2.482 -3.360 0.767 1.00 98.75 71 THR A O 1
ATOM 523 N N . LEU A 1 72 ? -0.287 -2.942 0.592 1.00 98.75 72 LEU A N 1
ATOM 524 C CA . LEU A 1 72 ? 0.140 -4.229 1.152 1.00 98.75 72 LEU A CA 1
ATOM 525 C C . LEU A 1 72 ? -0.327 -4.423 2.605 1.00 98.75 72 LEU A C 1
ATOM 527 O O . LEU A 1 72 ? -0.478 -5.564 3.041 1.00 98.75 72 LEU A O 1
ATOM 531 N N . TYR A 1 73 ? -0.612 -3.352 3.358 1.00 98.62 73 TYR A N 1
ATOM 532 C CA . TYR A 1 73 ? -1.198 -3.476 4.700 1.00 98.62 73 TYR A CA 1
ATOM 533 C C . TYR A 1 73 ? -2.577 -4.150 4.688 1.00 98.62 73 TYR A C 1
ATOM 535 O O . TYR A 1 73 ? -2.970 -4.733 5.697 1.00 98.62 73 TYR A O 1
ATOM 543 N N . LEU A 1 74 ? -3.287 -4.163 3.553 1.00 98.62 74 LEU A N 1
ATOM 544 C CA . LEU A 1 74 ? -4.542 -4.911 3.392 1.00 98.62 74 LEU A CA 1
ATOM 545 C C . LEU A 1 74 ? -4.354 -6.433 3.502 1.00 98.62 74 LEU A C 1
ATOM 547 O O . LEU A 1 74 ? -5.333 -7.146 3.689 1.00 98.62 74 LEU A O 1
ATOM 551 N N . SER A 1 75 ? -3.117 -6.932 3.406 1.00 97.75 75 SER A N 1
ATOM 552 C CA . SER 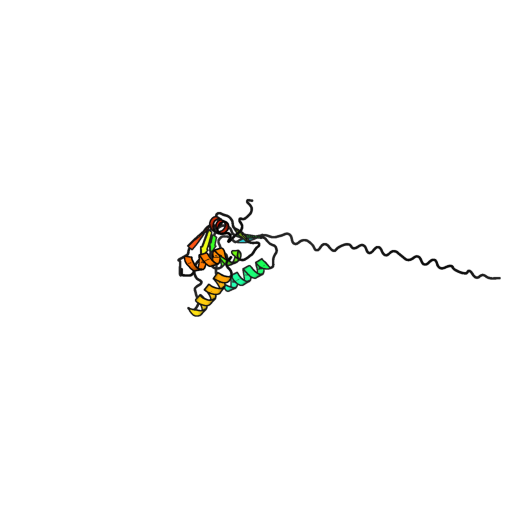A 1 75 ? -2.802 -8.359 3.556 1.00 97.75 75 SER A CA 1
ATOM 553 C C . SER A 1 75 ? -2.948 -8.869 4.994 1.00 97.75 75 SER A C 1
ATOM 555 O O . SER A 1 75 ? -3.060 -10.075 5.216 1.00 97.75 75 SER A O 1
ATOM 557 N N . LEU A 1 76 ? -2.942 -7.967 5.981 1.00 97.75 76 LEU A N 1
ATOM 558 C CA . LEU A 1 76 ? -2.932 -8.338 7.390 1.00 97.75 76 LEU A CA 1
ATOM 559 C C . LEU A 1 76 ? -4.356 -8.594 7.908 1.00 97.75 76 LEU A C 1
ATOM 561 O O . LEU A 1 76 ? -5.236 -7.747 7.733 1.00 97.75 76 LEU A O 1
ATOM 565 N N . PRO A 1 77 ? -4.603 -9.713 8.615 1.00 95.88 77 PRO A N 1
ATOM 566 C CA . PRO A 1 77 ? -5.938 -10.052 9.118 1.00 95.88 77 PRO A CA 1
ATOM 567 C C . PRO A 1 77 ? -6.462 -9.048 10.155 1.00 95.88 77 PRO A C 1
ATOM 569 O O . PRO A 1 77 ? -7.671 -8.861 10.301 1.00 95.88 77 PRO A O 1
ATOM 572 N N . GLN A 1 78 ? -5.559 -8.375 10.868 1.00 96.12 78 GLN A N 1
ATOM 573 C CA . GLN A 1 78 ? -5.883 -7.338 11.837 1.00 96.12 78 GLN A CA 1
ATOM 574 C C . GLN A 1 78 ? -6.053 -5.944 11.216 1.00 96.12 78 GLN A C 1
ATOM 576 O O . GLN A 1 78 ? -6.346 -5.001 11.952 1.00 96.12 78 GLN A O 1
ATOM 581 N N . THR A 1 79 ? -5.952 -5.790 9.892 1.00 98.12 79 THR A N 1
ATOM 582 C CA . THR A 1 79 ? -6.216 -4.511 9.219 1.00 98.12 79 THR A CA 1
ATOM 583 C C . THR A 1 79 ? -7.708 -4.210 9.137 1.00 98.12 79 THR A C 1
ATOM 585 O O . THR A 1 79 ? -8.507 -5.091 8.833 1.00 98.12 79 THR A O 1
ATOM 588 N N . CYS A 1 80 ? -8.098 -2.960 9.380 1.00 98.19 80 CYS A N 1
ATOM 589 C CA . CYS A 1 80 ? -9.403 -2.407 9.035 1.00 98.19 80 CYS A CA 1
ATOM 590 C C . CYS A 1 80 ? -9.259 -1.162 8.163 1.00 98.19 80 CYS A C 1
ATOM 592 O O . CYS A 1 80 ? -8.242 -0.469 8.212 1.00 98.19 80 CYS A O 1
ATOM 594 N N . VAL A 1 81 ? -10.305 -0.853 7.397 1.00 98.50 81 VAL A N 1
ATOM 595 C CA . VAL A 1 81 ? -10.357 0.349 6.556 1.00 98.50 81 VAL A CA 1
ATOM 596 C C . VAL A 1 81 ? -11.523 1.251 6.953 1.00 98.50 81 VAL A C 1
ATOM 598 O O . VAL A 1 81 ? -12.640 0.775 7.187 1.00 98.50 81 VAL A O 1
ATOM 601 N N . SER A 1 82 ? -11.292 2.561 7.021 1.00 98.00 82 SER A N 1
ATOM 602 C CA . SER A 1 82 ? -12.395 3.526 7.051 1.00 98.00 82 SER A CA 1
ATOM 603 C C . SER A 1 82 ? -13.122 3.503 5.706 1.00 98.00 82 SER A C 1
ATOM 605 O O . SER A 1 82 ? -12.495 3.374 4.656 1.00 98.00 82 SER A O 1
ATOM 607 N N . ARG A 1 83 ? -14.455 3.599 5.711 1.00 97.56 83 ARG A N 1
ATOM 608 C CA . ARG A 1 83 ? -15.263 3.450 4.482 1.00 97.56 83 ARG A CA 1
ATOM 609 C C . ARG A 1 83 ? -14.999 4.549 3.450 1.00 97.56 83 ARG A C 1
ATOM 611 O O . ARG A 1 83 ? -15.122 4.298 2.258 1.00 97.56 83 ARG A O 1
ATOM 618 N N . ASP A 1 84 ? -14.634 5.732 3.920 1.00 97.56 84 ASP A N 1
ATOM 619 C CA . ASP A 1 84 ? -14.284 6.923 3.148 1.00 97.56 84 ASP A CA 1
ATOM 620 C C . ASP A 1 84 ? -12.800 6.983 2.751 1.00 97.56 84 ASP A C 1
ATOM 622 O O . ASP A 1 84 ? -12.401 7.879 2.007 1.00 97.56 84 ASP A O 1
ATOM 626 N N . ALA A 1 85 ? -11.977 6.035 3.215 1.00 98.31 85 ALA A N 1
ATOM 627 C CA . ALA A 1 85 ? -10.592 5.940 2.775 1.00 98.31 85 ALA A CA 1
ATOM 628 C C . ALA A 1 85 ? -10.523 5.647 1.270 1.00 98.31 85 ALA A C 1
ATOM 630 O O . ALA A 1 85 ? -11.418 5.023 0.701 1.00 98.31 85 ALA A O 1
ATOM 631 N N . GLN A 1 86 ? -9.447 6.080 0.628 1.00 98.69 86 GLN A N 1
ATOM 632 C CA . GLN A 1 86 ? -9.217 5.937 -0.801 1.00 98.69 86 GLN A CA 1
ATOM 633 C C . GLN A 1 86 ? -7.914 5.177 -1.050 1.00 98.69 86 GLN A C 1
ATOM 635 O O . GLN A 1 86 ? -6.881 5.470 -0.442 1.00 98.69 86 GLN A O 1
ATOM 640 N N . PHE A 1 87 ? -7.978 4.212 -1.966 1.00 98.81 87 PHE A N 1
ATOM 641 C CA . PHE A 1 87 ? -6.904 3.270 -2.247 1.00 98.81 87 PHE A CA 1
ATOM 642 C C . PHE A 1 87 ? -6.489 3.320 -3.709 1.00 98.81 87 PHE A C 1
ATOM 644 O O . PHE A 1 87 ? -7.305 3.032 -4.582 1.00 98.81 87 PHE A O 1
ATOM 651 N N . GLY A 1 88 ? -5.232 3.670 -3.978 1.00 98.44 88 GLY A N 1
ATOM 652 C CA . GLY A 1 88 ? -4.692 3.782 -5.335 1.00 98.44 88 GLY A CA 1
ATOM 653 C C . GLY A 1 88 ? -3.892 2.552 -5.760 1.00 98.44 88 GLY A C 1
ATOM 654 O O . GLY A 1 88 ? -2.932 2.178 -5.089 1.00 98.44 88 GLY A O 1
ATOM 655 N N . PHE A 1 89 ? -4.229 1.971 -6.911 1.00 98.75 89 PHE A N 1
ATOM 656 C CA . PHE A 1 89 ? -3.573 0.779 -7.451 1.00 98.75 89 PHE A CA 1
ATOM 657 C C . PHE A 1 89 ? -3.005 1.025 -8.850 1.00 98.75 89 PHE A C 1
ATOM 659 O O . PHE A 1 89 ? -3.692 1.561 -9.723 1.00 98.75 89 PHE A O 1
ATOM 666 N N . HIS A 1 90 ? -1.762 0.594 -9.065 1.00 98.62 90 HIS A N 1
ATOM 667 C CA . HIS A 1 90 ? -1.059 0.625 -10.350 1.00 98.62 90 HIS A CA 1
ATOM 668 C C . HIS A 1 90 ? 0.056 -0.441 -10.377 1.00 98.62 90 HIS A C 1
ATOM 670 O O . HIS A 1 90 ? 0.312 -1.117 -9.374 1.00 98.62 90 HIS A O 1
ATOM 676 N N . ALA A 1 91 ? 0.730 -0.619 -11.512 1.00 98.12 91 ALA A N 1
ATOM 677 C CA . ALA A 1 91 ? 1.860 -1.537 -11.643 1.00 98.12 91 ALA A CA 1
ATOM 678 C C . ALA A 1 91 ? 3.125 -0.994 -10.943 1.00 98.12 91 ALA A C 1
ATOM 680 O O . ALA A 1 91 ? 3.429 0.198 -11.083 1.00 98.12 91 ALA A O 1
ATOM 681 N N . PRO A 1 92 ? 3.913 -1.836 -10.244 1.00 97.00 92 PRO A N 1
ATOM 682 C CA . PRO A 1 92 ? 5.241 -1.456 -9.773 1.00 97.00 92 PRO A CA 1
ATOM 683 C C . PRO A 1 92 ? 6.147 -1.012 -10.925 1.00 97.00 92 PRO A C 1
ATOM 685 O O . PRO A 1 92 ? 6.090 -1.543 -12.035 1.00 97.00 92 PRO A O 1
ATOM 688 N N . SER A 1 93 ? 7.002 -0.030 -10.657 1.00 94.88 93 SER A N 1
ATOM 689 C CA . SER A 1 93 ? 7.905 0.549 -11.653 1.00 94.88 93 SER A CA 1
ATOM 690 C C . SER A 1 93 ? 9.217 1.003 -11.005 1.00 94.88 93 SER A C 1
ATOM 692 O O . SER A 1 93 ? 9.391 0.876 -9.794 1.00 94.88 93 SER A O 1
ATOM 694 N N . GLY A 1 94 ? 10.152 1.517 -11.809 1.00 92.94 94 GLY A N 1
ATOM 695 C CA . GLY A 1 94 ? 11.439 2.045 -11.337 1.00 92.94 94 GLY A CA 1
ATOM 696 C C . GLY A 1 94 ? 12.623 1.081 -11.469 1.00 92.94 94 GLY A C 1
ATOM 697 O O . GLY A 1 94 ? 13.763 1.517 -11.352 1.00 92.94 94 GLY A O 1
ATOM 698 N N . GLY A 1 95 ? 12.381 -0.199 -11.769 1.00 93.62 95 GLY A N 1
ATOM 699 C CA . GLY A 1 95 ? 13.414 -1.173 -12.129 1.00 93.62 95 GLY A CA 1
ATOM 700 C C . GLY A 1 95 ? 13.470 -1.476 -13.630 1.00 93.62 95 GLY A C 1
ATOM 701 O O . GLY A 1 95 ? 12.755 -0.892 -14.449 1.00 93.62 95 GLY A O 1
ATOM 702 N N . THR A 1 96 ? 14.303 -2.452 -13.992 1.00 97.25 96 THR A N 1
ATOM 703 C CA . THR A 1 96 ? 14.305 -3.072 -15.327 1.00 97.25 96 THR A CA 1
ATOM 704 C C . THR A 1 96 ? 12.979 -3.786 -15.614 1.00 97.25 96 THR A C 1
ATOM 706 O O . THR A 1 96 ? 12.224 -4.126 -14.704 1.00 97.25 96 THR A O 1
ATOM 709 N N . ALA A 1 97 ? 12.707 -4.102 -16.884 1.00 96.19 97 ALA A N 1
ATOM 710 C CA . ALA A 1 97 ? 11.501 -4.844 -17.263 1.00 96.19 97 ALA A CA 1
ATOM 711 C C . ALA A 1 97 ? 11.368 -6.200 -16.540 1.00 96.19 97 ALA A C 1
ATOM 713 O O . ALA A 1 97 ? 10.259 -6.606 -16.200 1.00 96.19 97 ALA A O 1
ATOM 714 N N . ALA A 1 98 ? 12.482 -6.896 -16.284 1.00 97.56 98 ALA A N 1
ATOM 715 C CA . ALA A 1 98 ? 12.471 -8.142 -15.519 1.00 97.56 98 ALA A CA 1
ATOM 716 C C . ALA A 1 98 ? 12.094 -7.896 -14.051 1.00 97.56 98 ALA A C 1
ATOM 718 O O . ALA A 1 98 ? 11.145 -8.502 -13.563 1.00 97.56 98 ALA A O 1
ATOM 719 N N . GLN A 1 99 ? 12.753 -6.934 -13.397 1.00 97.19 99 GLN A N 1
ATOM 720 C CA . GLN A 1 99 ? 12.469 -6.573 -12.005 1.00 97.19 99 GLN A CA 1
ATOM 721 C C . GLN A 1 99 ? 11.026 -6.096 -11.809 1.00 97.19 99 GLN A C 1
ATO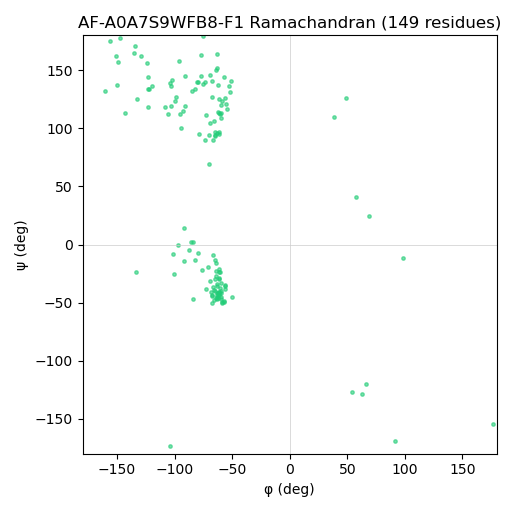M 723 O O . GLN A 1 99 ? 10.383 -6.498 -10.848 1.00 97.19 99 GLN A O 1
ATOM 728 N N . ASN A 1 100 ? 10.488 -5.288 -12.728 1.00 97.06 100 ASN A N 1
ATOM 729 C CA . ASN A 1 100 ? 9.109 -4.805 -12.626 1.00 97.06 100 ASN A CA 1
ATOM 730 C C . ASN A 1 100 ? 8.094 -5.948 -12.783 1.00 97.06 100 ASN A C 1
ATOM 732 O O . ASN A 1 100 ? 7.084 -5.959 -12.086 1.00 97.06 100 ASN A O 1
ATOM 736 N N . ARG A 1 101 ? 8.363 -6.942 -13.647 1.00 97.44 101 ARG A N 1
ATOM 737 C CA . ARG A 1 101 ? 7.513 -8.142 -13.740 1.00 97.44 101 ARG A CA 1
ATOM 738 C C . ARG A 1 101 ? 7.522 -8.949 -12.447 1.00 97.44 101 ARG A C 1
ATOM 740 O O . ARG A 1 101 ? 6.464 -9.400 -12.021 1.00 97.44 101 ARG A O 1
ATOM 747 N N . ASP A 1 102 ? 8.688 -9.135 -11.839 1.00 98.06 102 ASP A N 1
ATOM 748 C CA . ASP A 1 102 ? 8.798 -9.888 -10.587 1.00 98.06 102 ASP A CA 1
ATOM 749 C C . ASP A 1 102 ? 8.145 -9.128 -9.426 1.00 98.06 102 ASP A C 1
ATOM 751 O O . ASP A 1 102 ? 7.381 -9.711 -8.658 1.00 98.06 102 ASP A O 1
ATOM 755 N N . ALA A 1 103 ? 8.340 -7.809 -9.362 1.00 98.06 103 ALA A N 1
ATOM 756 C CA . ALA A 1 103 ? 7.674 -6.940 -8.399 1.00 98.06 103 ALA A CA 1
ATOM 757 C C . ALA A 1 103 ? 6.147 -6.958 -8.558 1.00 98.06 103 ALA A C 1
ATOM 759 O O . ALA A 1 103 ? 5.444 -6.999 -7.556 1.00 98.06 103 ALA A O 1
ATOM 760 N N . LEU A 1 104 ? 5.620 -6.966 -9.787 1.00 98.38 104 LEU A N 1
ATOM 761 C CA . LEU A 1 104 ? 4.178 -7.058 -10.042 1.00 98.38 104 LEU A CA 1
ATOM 762 C C . LEU A 1 104 ? 3.594 -8.371 -9.516 1.00 98.38 104 LEU A C 1
ATOM 764 O O . LEU A 1 104 ? 2.559 -8.344 -8.853 1.00 98.38 104 LEU A O 1
ATOM 768 N N . ARG A 1 105 ? 4.253 -9.507 -9.787 1.00 98.19 105 ARG A N 1
ATOM 769 C CA . ARG A 1 105 ? 3.816 -10.820 -9.278 1.00 98.19 105 ARG A CA 1
ATOM 770 C C . ARG A 1 105 ? 3.766 -10.817 -7.756 1.00 98.19 105 ARG A C 1
ATOM 772 O O . ARG A 1 105 ? 2.728 -11.125 -7.181 1.00 98.19 105 ARG A O 1
ATOM 779 N N . LEU A 1 106 ? 4.849 -10.367 -7.127 1.00 98.12 106 LEU A N 1
ATOM 780 C CA . LEU A 1 106 ? 4.952 -10.292 -5.675 1.00 98.12 106 LEU A CA 1
ATOM 781 C C . LEU A 1 106 ? 3.923 -9.329 -5.065 1.00 98.12 106 LEU A C 1
ATOM 783 O O . LEU A 1 106 ? 3.298 -9.649 -4.060 1.00 98.12 106 LEU A O 1
ATOM 787 N N . PHE A 1 107 ? 3.709 -8.164 -5.682 1.00 98.56 107 PHE A N 1
ATOM 788 C CA . PHE A 1 107 ? 2.686 -7.206 -5.263 1.00 98.56 107 PHE A CA 1
ATOM 789 C C . PHE A 1 107 ? 1.297 -7.845 -5.293 1.00 98.56 107 PHE A C 1
ATOM 791 O O . PHE A 1 107 ? 0.566 -7.776 -4.309 1.00 98.56 107 PHE A O 1
ATOM 798 N N . ALA A 1 108 ? 0.947 -8.503 -6.402 1.00 98.50 108 ALA A N 1
ATOM 799 C CA . ALA A 1 108 ? -0.338 -9.169 -6.554 1.00 98.50 108 ALA A CA 1
ATOM 800 C C . ALA A 1 108 ? -0.528 -10.285 -5.515 1.00 98.50 108 ALA A C 1
ATOM 802 O O . ALA A 1 108 ? -1.618 -10.412 -4.967 1.00 98.50 108 ALA A O 1
ATOM 803 N N . GLU A 1 109 ? 0.504 -11.079 -5.220 1.00 97.94 109 GLU A N 1
ATOM 804 C CA . GLU A 1 109 ? 0.477 -12.156 -4.213 1.00 97.94 109 GLU A CA 1
ATOM 805 C C . GLU A 1 109 ? 0.190 -11.666 -2.789 1.00 97.94 109 GLU A C 1
ATOM 807 O O . GLU A 1 109 ? -0.396 -12.403 -1.999 1.00 97.94 109 GLU A O 1
ATOM 812 N N . TYR A 1 110 ? 0.558 -10.427 -2.463 1.00 97.88 110 TYR A N 1
ATOM 813 C CA . TYR A 1 110 ? 0.268 -9.832 -1.159 1.00 97.88 110 TYR A CA 1
ATOM 814 C C . TYR A 1 110 ? -1.190 -9.379 -1.010 1.00 97.88 110 TYR A C 1
ATOM 816 O O . TYR A 1 110 ? -1.667 -9.223 0.111 1.00 97.88 110 TYR A O 1
ATOM 824 N N . LEU A 1 111 ? -1.918 -9.141 -2.101 1.00 98.50 111 LEU A N 1
ATOM 825 C CA . LEU A 1 111 ? -3.282 -8.621 -2.010 1.00 98.50 111 LEU A CA 1
ATOM 826 C C . LEU A 1 111 ? -4.283 -9.724 -1.617 1.00 98.50 111 LEU A C 1
ATOM 828 O O . LEU A 1 111 ? -4.168 -10.857 -2.088 1.00 98.50 111 LEU A O 1
ATOM 832 N N . PRO A 1 112 ? -5.332 -9.401 -0.832 1.00 98.31 112 PRO A N 1
ATOM 833 C CA . PRO A 1 112 ? -6.459 -10.306 -0.600 1.00 98.31 112 PRO A CA 1
ATOM 834 C C . PRO A 1 112 ? -7.039 -10.841 -1.916 1.00 98.31 112 PRO A C 1
ATOM 836 O O . PRO A 1 112 ? -7.174 -10.082 -2.871 1.00 98.31 112 PRO A O 1
ATOM 839 N N . ALA A 1 113 ? -7.436 -12.116 -1.969 1.00 97.75 113 ALA A N 1
ATOM 840 C CA . ALA A 1 113 ? -7.756 -12.819 -3.223 1.00 97.75 113 ALA A CA 1
ATOM 841 C C . ALA A 1 113 ? -8.733 -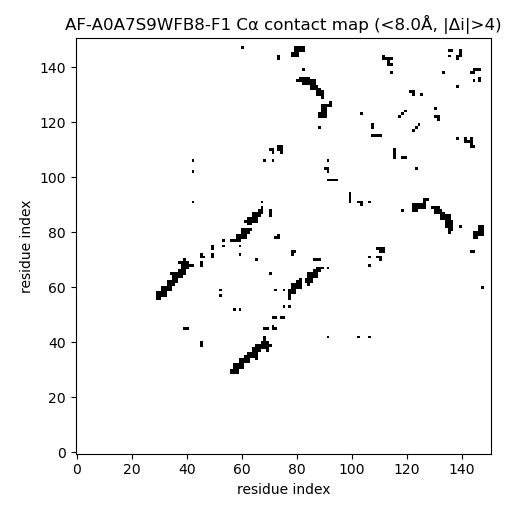12.071 -4.158 1.00 97.75 113 ALA A C 1
ATOM 843 O O . ALA A 1 113 ? -8.484 -11.950 -5.360 1.00 97.75 113 ALA A O 1
ATOM 844 N N . ASN A 1 114 ? -9.820 -11.509 -3.616 1.00 97.50 114 ASN A N 1
ATOM 845 C CA . ASN A 1 114 ? -10.791 -10.751 -4.415 1.00 97.50 114 ASN A CA 1
ATOM 846 C C . ASN A 1 114 ? -10.183 -9.460 -4.992 1.00 97.50 114 ASN A C 1
ATOM 848 O O . ASN A 1 114 ? -10.426 -9.124 -6.155 1.00 97.50 114 ASN A O 1
ATOM 852 N N . LEU A 1 115 ? -9.343 -8.777 -4.210 1.00 98.69 115 LEU A N 1
ATOM 853 C CA . LEU A 1 115 ? -8.625 -7.580 -4.640 1.00 98.69 115 LEU A CA 1
ATOM 854 C C . LEU A 1 115 ? -7.490 -7.910 -5.611 1.00 98.69 115 LEU A C 1
ATOM 856 O O . LEU A 1 115 ? -7.310 -7.182 -6.577 1.00 98.69 115 LEU A O 1
ATOM 860 N N . GLN A 1 116 ? -6.771 -9.015 -5.412 1.00 98.69 116 GLN A N 1
ATOM 861 C CA . GLN A 1 116 ? -5.760 -9.515 -6.344 1.00 98.69 116 GLN A CA 1
ATOM 862 C C . GLN A 1 116 ? -6.371 -9.746 -7.731 1.00 98.69 116 GLN A C 1
ATOM 864 O O . GLN A 1 116 ? -5.847 -9.261 -8.735 1.00 98.69 116 GLN A O 1
ATOM 869 N N . GLY A 1 117 ? -7.504 -10.453 -7.795 1.00 98.44 117 GLY A N 1
ATOM 870 C CA . GLY A 1 117 ? -8.195 -10.715 -9.055 1.00 98.44 117 GLY A CA 1
ATOM 871 C C . GLY A 1 117 ? -8.649 -9.430 -9.750 1.00 98.44 117 GLY A C 1
ATOM 872 O O . GLY A 1 117 ? -8.493 -9.299 -10.963 1.00 98.44 117 GLY A O 1
ATOM 873 N N . TRP A 1 118 ? -9.186 -8.470 -8.993 1.00 98.62 118 TRP A N 1
ATOM 874 C CA . TRP A 1 118 ? -9.522 -7.144 -9.515 1.00 98.62 118 TRP A CA 1
ATOM 875 C C . TRP A 1 118 ? -8.276 -6.384 -9.999 1.00 98.62 118 TRP A C 1
ATOM 877 O O . TRP A 1 118 ? -8.262 -5.894 -11.124 1.00 98.62 118 TRP A O 1
ATOM 887 N N . TYR A 1 119 ? -7.204 -6.359 -9.207 1.00 98.81 119 TYR A N 1
ATOM 888 C CA . TYR A 1 119 ? -5.958 -5.648 -9.498 1.00 98.81 119 TYR A CA 1
ATOM 889 C C . TYR A 1 119 ? -5.349 -6.095 -10.826 1.00 98.81 119 TYR A C 1
ATOM 891 O O . TYR A 1 119 ? -5.025 -5.261 -11.673 1.00 98.81 119 TYR A O 1
ATOM 899 N N . LEU A 1 120 ? -5.246 -7.412 -11.031 1.00 98.56 120 LEU A N 1
ATOM 900 C CA . LEU A 1 120 ? -4.681 -7.994 -12.248 1.00 98.56 120 LEU A CA 1
ATOM 901 C C . LEU A 1 120 ? -5.467 -7.613 -13.510 1.00 98.56 120 LEU A C 1
ATOM 903 O O . LEU A 1 120 ? -4.870 -7.507 -14.579 1.00 98.56 120 LEU A O 1
ATOM 907 N N . ARG A 1 121 ? -6.780 -7.380 -13.396 1.00 98.38 121 ARG A N 1
ATOM 908 C CA . ARG A 1 121 ? -7.621 -6.943 -14.520 1.00 98.38 121 ARG A CA 1
ATOM 909 C C . ARG A 1 121 ? -7.570 -5.433 -14.733 1.00 98.38 121 ARG A C 1
ATOM 911 O O . ARG A 1 121 ? -7.387 -4.981 -15.857 1.00 98.38 121 ARG A O 1
ATOM 918 N N . GLU A 1 122 ? -7.706 -4.662 -13.660 1.00 98.50 122 GLU A N 1
ATOM 919 C CA . GLU A 1 122 ? -8.047 -3.238 -13.753 1.00 98.50 122 GLU A CA 1
ATOM 920 C C . GLU A 1 122 ? -6.853 -2.290 -13.599 1.00 98.50 122 GLU A C 1
ATOM 922 O O . GLU A 1 122 ? -6.907 -1.160 -14.082 1.00 98.50 122 GLU A O 1
ATOM 927 N N . ALA A 1 123 ? -5.781 -2.714 -12.919 1.00 98.38 123 ALA A N 1
ATOM 928 C CA . ALA A 1 123 ? -4.733 -1.799 -12.455 1.00 98.38 123 ALA A CA 1
ATOM 929 C C . ALA A 1 123 ? -3.295 -2.261 -12.737 1.00 98.38 123 ALA A C 1
ATOM 931 O O . ALA A 1 123 ? -2.398 -1.426 -12.837 1.00 98.38 123 ALA A O 1
ATOM 932 N N . ALA A 1 124 ? -3.053 -3.563 -12.909 1.00 97.94 124 ALA A N 1
ATOM 933 C CA . ALA A 1 124 ? -1.710 -4.128 -13.082 1.00 97.94 124 ALA A CA 1
ATOM 934 C C . ALA A 1 124 ? -1.003 -3.725 -14.393 1.00 97.94 124 ALA A C 1
ATOM 936 O O . ALA A 1 124 ? 0.181 -3.998 -14.563 1.00 97.94 124 ALA A O 1
ATOM 937 N N . HIS A 1 125 ? -1.714 -3.080 -15.320 1.00 97.38 125 HIS A N 1
ATOM 938 C CA . HIS A 1 125 ? -1.166 -2.547 -16.570 1.00 97.38 125 HIS A CA 1
ATOM 939 C C . HIS A 1 125 ? -0.918 -1.028 -16.527 1.00 97.38 125 HIS A C 1
ATOM 941 O O . HIS A 1 125 ? -0.337 -0.482 -17.462 1.00 97.38 125 HIS A O 1
ATOM 947 N N . LEU A 1 126 ? -1.357 -0.340 -15.467 1.00 97.75 126 LEU A N 1
ATOM 948 C CA . LEU A 1 126 ? -1.234 1.112 -15.341 1.00 97.75 126 LEU A CA 1
ATOM 949 C C . LEU A 1 126 ? 0.157 1.494 -14.847 1.00 97.75 126 LEU A C 1
ATOM 951 O O . LEU A 1 126 ? 0.665 0.904 -13.896 1.00 97.75 126 LEU A O 1
ATOM 955 N N . THR A 1 127 ? 0.772 2.491 -15.480 1.00 91.12 127 THR A N 1
ATOM 956 C CA . THR A 1 127 ? 2.142 2.922 -15.166 1.00 91.12 127 THR A CA 1
ATOM 957 C C . THR A 1 127 ? 2.240 4.444 -15.068 1.00 91.12 127 THR A C 1
ATOM 959 O O . THR A 1 127 ? 1.306 5.181 -15.383 1.00 91.12 127 THR A O 1
ATOM 962 N N . GLY A 1 128 ? 3.386 4.945 -14.605 1.00 86.75 128 GLY A N 1
ATOM 963 C CA . GLY A 1 128 ? 3.606 6.382 -14.477 1.00 86.75 128 GLY A CA 1
ATOM 964 C C . GLY A 1 128 ? 2.692 6.998 -13.418 1.00 86.75 128 GLY A C 1
ATOM 965 O O . GLY A 1 128 ? 2.780 6.640 -12.249 1.00 86.75 128 GLY A O 1
ATOM 966 N N . ARG A 1 129 ? 1.846 7.954 -13.821 1.00 88.62 129 ARG A N 1
ATOM 967 C CA . ARG A 1 129 ? 0.908 8.647 -12.915 1.00 88.62 129 ARG A CA 1
ATOM 968 C C . ARG A 1 129 ? -0.506 8.064 -12.939 1.00 88.62 129 ARG A C 1
ATOM 970 O O . ARG A 1 129 ? -1.383 8.584 -12.254 1.00 88.62 129 ARG A O 1
ATOM 977 N N . GLU A 1 130 ? -0.746 7.039 -13.749 1.00 96.00 130 GLU A N 1
ATOM 978 C CA . GLU A 1 130 ? -2.057 6.412 -13.861 1.00 96.00 130 GLU A CA 1
ATOM 979 C C . GLU A 1 130 ? -2.299 5.448 -12.698 1.00 96.00 130 GLU A C 1
ATOM 981 O O . GLU A 1 130 ? -1.411 4.694 -12.306 1.00 96.00 130 GLU A O 1
ATOM 986 N N . TYR A 1 131 ? -3.520 5.446 -12.169 1.00 98.00 131 TYR A N 1
ATOM 987 C CA . TYR A 1 131 ? -3.966 4.490 -11.161 1.00 98.00 131 TYR A CA 1
ATOM 988 C C . TYR A 1 131 ? -5.475 4.246 -11.277 1.00 98.00 131 TYR A C 1
ATOM 990 O O . TYR A 1 131 ? -6.212 5.027 -11.888 1.00 98.00 131 TYR A O 1
ATOM 998 N N . ARG A 1 132 ? -5.948 3.148 -10.684 1.00 98.50 132 ARG A N 1
ATOM 999 C CA . ARG A 1 132 ? -7.365 2.966 -10.341 1.00 98.50 132 ARG A CA 1
ATOM 1000 C C . ARG A 1 132 ? -7.550 3.164 -8.853 1.00 98.50 132 ARG A C 1
ATOM 1002 O O . ARG A 1 132 ? -6.727 2.704 -8.064 1.00 98.50 132 ARG A O 1
ATOM 1009 N N . ALA A 1 133 ? -8.626 3.852 -8.496 1.00 98.19 133 ALA A N 1
ATOM 1010 C CA . ALA A 1 133 ? -9.005 4.070 -7.115 1.00 98.19 133 ALA A CA 1
ATOM 1011 C C . ALA A 1 133 ? -10.142 3.126 -6.715 1.00 98.19 133 ALA A C 1
ATOM 1013 O O . ALA A 1 133 ? -11.060 2.901 -7.503 1.00 98.19 133 ALA A O 1
ATOM 1014 N N . LEU A 1 134 ? -10.088 2.628 -5.484 1.00 98.75 134 LEU A N 1
ATOM 1015 C CA . LEU A 1 134 ? -11.223 2.038 -4.777 1.00 98.75 134 LEU A CA 1
ATOM 1016 C C . LEU A 1 134 ? -11.411 2.785 -3.460 1.00 98.75 134 LEU A C 1
ATOM 1018 O O . LEU A 1 134 ? -10.434 3.176 -2.822 1.00 98.75 134 LEU A O 1
ATOM 1022 N N . SER A 1 135 ? -12.653 2.973 -3.033 1.00 98.75 135 SER A N 1
ATOM 1023 C CA . SER A 1 135 ? -12.936 3.415 -1.671 1.00 98.75 135 SER A CA 1
ATOM 1024 C C . SER A 1 135 ? -12.793 2.257 -0.677 1.00 98.75 135 SER A C 1
ATOM 1026 O O . SER A 1 135 ? -12.849 1.078 -1.041 1.00 98.75 135 SER A O 1
ATOM 1028 N N . GLY A 1 136 ? -12.671 2.569 0.612 1.00 98.56 136 GLY A N 1
ATOM 1029 C CA . GLY A 1 136 ? -12.754 1.564 1.668 1.00 98.56 136 GLY A CA 1
ATOM 1030 C C . GLY A 1 136 ? -14.102 0.840 1.657 1.00 98.56 136 GLY A C 1
ATOM 1031 O O . GLY A 1 136 ? -14.161 -0.357 1.927 1.00 98.56 136 GLY A O 1
ATOM 1032 N N . ALA A 1 137 ? -15.184 1.529 1.284 1.00 98.69 137 ALA A N 1
ATOM 1033 C CA . ALA A 1 137 ? -16.488 0.909 1.080 1.00 98.69 137 ALA A CA 1
ATOM 1034 C C . ALA A 1 137 ? -16.469 -0.135 -0.052 1.00 98.69 137 ALA A C 1
ATOM 1036 O O . ALA A 1 137 ? -17.024 -1.216 0.146 1.00 98.69 137 ALA A O 1
ATOM 1037 N N . ASP A 1 138 ? -15.791 0.137 -1.172 1.00 98.81 138 ASP A N 1
ATOM 1038 C CA . ASP A 1 138 ? -15.646 -0.820 -2.279 1.00 98.81 138 ASP A CA 1
ATOM 1039 C C . ASP A 1 138 ? -14.865 -2.060 -1.840 1.00 98.81 138 ASP A C 1
ATOM 1041 O O . ASP A 1 138 ? -15.306 -3.185 -2.080 1.00 98.81 138 ASP A O 1
ATOM 1045 N N . LEU A 1 139 ? -13.745 -1.865 -1.129 1.00 98.69 139 LEU A N 1
ATOM 1046 C CA . LEU A 1 139 ? -12.936 -2.965 -0.591 1.00 98.69 139 LEU A CA 1
ATOM 1047 C C . LEU A 1 139 ? -13.736 -3.852 0.368 1.00 98.69 139 LEU A C 1
ATOM 1049 O O . LEU A 1 139 ? -13.623 -5.079 0.322 1.00 98.69 139 LEU A O 1
ATOM 1053 N N . VAL A 1 140 ? -14.573 -3.249 1.214 1.00 98.56 140 VAL A N 1
ATOM 1054 C CA . VAL A 1 140 ? -15.477 -3.987 2.105 1.00 98.56 140 VAL A CA 1
ATOM 1055 C C . VAL A 1 140 ? -16.550 -4.727 1.307 1.00 98.56 140 VAL A C 1
ATOM 1057 O O . VAL A 1 140 ? -16.805 -5.899 1.576 1.00 98.56 140 VAL A O 1
ATOM 1060 N N . ALA A 1 141 ? -17.159 -4.081 0.311 1.00 98.50 141 ALA A N 1
ATOM 1061 C CA . ALA A 1 141 ? -18.212 -4.679 -0.507 1.00 98.50 141 ALA A CA 1
ATOM 1062 C C . ALA A 1 141 ? -17.720 -5.897 -1.306 1.00 98.50 141 ALA A C 1
ATOM 1064 O O . ALA A 1 141 ? -18.453 -6.875 -1.432 1.00 98.50 141 ALA A O 1
ATOM 1065 N N . MET A 1 142 ? -16.472 -5.885 -1.789 1.00 97.75 142 MET A N 1
ATOM 1066 C CA . MET A 1 142 ? -15.870 -7.042 -2.467 1.00 97.75 142 MET A CA 1
ATOM 1067 C C . MET A 1 142 ? -15.265 -8.087 -1.516 1.00 97.75 142 MET A C 1
ATOM 1069 O O . MET A 1 142 ? -14.670 -9.059 -1.979 1.00 97.75 142 MET A O 1
ATOM 1073 N N . GLY A 1 143 ? -15.367 -7.903 -0.197 1.00 97.69 143 GLY A N 1
ATOM 1074 C CA . GLY A 1 143 ? -14.800 -8.827 0.791 1.00 97.69 143 GLY A CA 1
ATOM 1075 C C . GLY A 1 143 ? -13.268 -8.839 0.833 1.00 97.69 143 GLY A C 1
ATOM 1076 O O . GLY A 1 143 ? -12.678 -9.839 1.230 1.00 97.69 143 GLY A O 1
ATOM 1077 N N . ALA A 1 144 ? -12.619 -7.754 0.404 1.00 97.88 144 ALA A N 1
ATOM 1078 C CA . ALA A 1 144 ? -11.166 -7.596 0.454 1.00 97.88 144 ALA A CA 1
ATOM 1079 C C . ALA A 1 144 ? -10.670 -6.917 1.740 1.00 97.88 144 ALA A C 1
ATOM 1081 O O . ALA A 1 144 ? -9.479 -6.954 2.025 1.00 97.88 144 ALA A O 1
ATOM 1082 N N . ALA A 1 145 ? -11.557 -6.289 2.515 1.00 97.94 145 ALA A N 1
ATOM 1083 C CA . ALA A 1 145 ? -11.218 -5.660 3.786 1.00 97.94 145 ALA A CA 1
ATOM 1084 C C . ALA A 1 145 ? -12.397 -5.704 4.765 1.00 97.94 145 ALA A C 1
ATOM 1086 O O . ALA A 1 145 ? -13.558 -5.766 4.358 1.00 97.94 145 ALA A O 1
ATOM 1087 N N . ARG A 1 146 ? -12.112 -5.605 6.069 1.00 97.62 146 ARG A N 1
ATOM 1088 C CA . ARG A 1 146 ? -13.135 -5.328 7.091 1.00 97.62 146 ARG A CA 1
ATOM 1089 C C . ARG A 1 146 ? -13.256 -3.818 7.328 1.00 97.62 146 ARG A C 1
ATOM 1091 O O . ARG A 1 146 ? -12.237 -3.121 7.319 1.00 97.62 146 ARG A O 1
ATOM 1098 N N . PRO A 1 147 ? -14.462 -3.293 7.598 1.00 98.00 147 PRO A N 1
ATOM 1099 C CA . PRO A 1 147 ? -14.605 -1.903 7.999 1.00 98.00 147 PRO A CA 1
ATOM 1100 C C . PRO A 1 147 ? -14.010 -1.697 9.397 1.00 98.00 147 PRO A C 1
ATOM 1102 O O . PRO A 1 147 ? -14.112 -2.572 10.265 1.00 98.00 147 PRO A O 1
ATOM 1105 N N . CYS A 1 148 ? -13.418 -0.531 9.640 1.00 96.56 148 CYS A N 1
ATOM 1106 C CA . CYS A 1 148 ? -13.113 -0.111 11.004 1.00 96.56 148 CYS A CA 1
ATOM 1107 C C . CYS A 1 148 ? -14.406 0.080 11.802 1.00 96.56 148 CYS A C 1
ATOM 1109 O O . CYS A 1 148 ? -15.454 0.427 11.247 1.00 96.56 148 CYS A O 1
ATOM 1111 N N . ARG A 1 149 ? -14.335 -0.153 13.117 1.00 89.94 149 ARG A N 1
ATOM 1112 C CA . ARG A 1 149 ? -15.440 0.193 14.017 1.00 89.94 149 ARG A CA 1
ATOM 1113 C C . ARG A 1 149 ? -15.638 1.707 13.974 1.00 89.94 149 ARG A C 1
ATOM 1115 O O . ARG A 1 149 ? -14.655 2.444 13.965 1.00 89.94 149 ARG A O 1
ATOM 1122 N N . ALA A 1 150 ? -16.893 2.147 13.913 1.00 73.81 150 ALA A N 1
ATOM 1123 C CA . ALA A 1 150 ? -17.204 3.554 14.114 1.00 73.81 150 ALA A CA 1
ATOM 1124 C C . ALA A 1 150 ? -16.763 3.929 15.536 1.00 73.81 150 ALA A C 1
ATOM 1126 O O . ALA A 1 150 ? -17.113 3.220 16.484 1.00 73.81 150 ALA A O 1
ATOM 1127 N N . SER A 1 151 ? -15.931 4.963 15.639 1.00 55.62 151 SER A N 1
ATOM 1128 C CA . SER A 1 151 ? -15.513 5.554 16.912 1.00 55.62 151 SER A CA 1
ATOM 1129 C C . SER A 1 151 ? -16.638 6.384 17.511 1.00 55.62 151 SER A C 1
ATOM 1131 O O . SER A 1 151 ? -17.349 7.042 16.716 1.00 55.62 151 SER A O 1
#

Radius of gyration: 28.66 Å; Cα contacts (8 Å, |Δi|>4): 235; chains: 1; bounding box: 37×56×104 Å

pLDDT: mean 88.64, std 16.6, range [40.97, 98.81]

Nearest PDB structures (foldseek):
  3w00-assembly1_A  TM=3.485E-01  e=4.259E+00  Bacillus subtilis subsp. subtilis str. 168
  4amg-assembly1_A  TM=2.446E-01  e=9.744E+00  Streptomyces nogalater

Solvent-accessible surface area (backbone atoms only — not comparable to full-atom values): 8716 Å² total; per-residue (Å²): 132,82,88,86,86,84,82,79,79,76,83,77,77,76,80,76,78,75,77,81,72,73,81,75,72,81,75,77,77,71,49,73,48,78,46,59,70,35,72,46,64,65,58,69,57,39,55,50,51,40,53,57,53,64,74,47,84,33,39,32,38,38,35,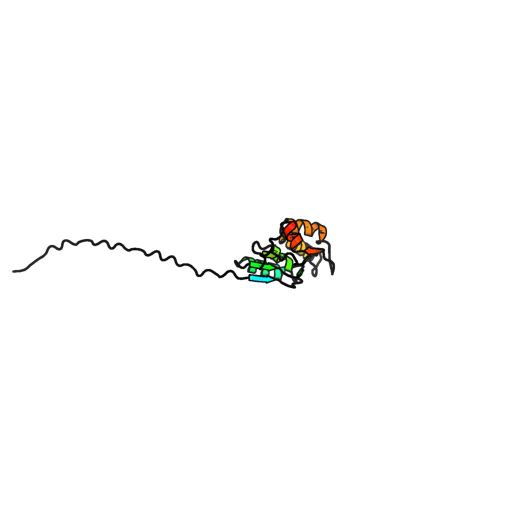56,36,31,13,47,36,43,49,45,49,53,49,40,91,56,32,24,27,34,54,85,12,39,36,39,35,42,33,57,72,94,61,54,76,67,53,24,53,53,46,37,53,54,54,43,70,42,37,34,70,58,46,25,60,47,36,66,73,73,13,53,83,29,53,93,90,47,64,41,76,42,40,28,46,53,35,36,74,63,68,35,43,46,68,48,78,85,130